Protein AF-A0A2H0YSG8-F1 (afdb_monomer)

Secondary structure (DSSP, 8-state):
--TTTSS---TT-------TTT--HHHHHHHHHHHHHHH----SHHHHHHHHHHHHHHHTT---HHHHHHHHHHHHHH-SSSTTTTTSSTTHHHHHHHHH-----

pLDDT: mean 76.78, std 18.94, range [33.5, 93.06]

Solvent-accessible surface area (backbone atoms only — not comparable to full-atom values): 6691 Å² total; per-residue (Å²): 122,71,75,78,70,79,55,85,83,64,89,89,64,82,83,85,89,75,56,77,90,80,50,58,61,66,60,54,50,48,52,49,50,54,50,50,66,72,68,55,82,66,80,37,65,56,57,48,53,45,52,50,53,50,45,53,28,59,76,66,73,50,82,55,68,66,64,50,53,52,46,49,54,47,38,64,75,65,44,90,64,55,83,69,66,77,69,63,50,84,62,57,44,52,51,46,40,66,72,61,74,51,72,91,111

InterPro domains:
  IPR019575 NADH-ubiquinone oxidoreductase 51kDa subunit, iron-sulphur binding domain [PF10589] (29-82)
  IPR019575 NADH-ubiquinone oxidoreductase 51kDa subunit, iron-sulphur binding domain [SM00928] (26-71)
  IPR037207 NADH-ubiquinone oxidoreductase 51kDa subunit, iron-sulphur binding domain superfamily [G3DSA:1.20.1440.230] (27-88)
  IPR037207 NADH-ubiquinone oxidoreductase 51kDa subunit, iron-sulphur binding domain superfamily [SSF140490] (24-87)

Organism: NCBI:txid2014245

Sequence (105 aa):
MSDELDVPVPGSGAIIVYDKKLTDPFLLLRFWVDFFMKRNCDKCVPCREGLLRIREMVDKKKFDKKTLDDLYFVLENTSFCPPLQLCLFRSLWFQTCCLCGYSLF

Nearest PDB structures (foldseek):
  8bew-assembly1_B  TM=8.275E-01  e=1.275E-02  Thermoanaerobacter kivui
  7vw6-assembly1_B  TM=8.861E-01  e=9.129E-02  Methylorubrum extorquens AM1
  8e73-assembly1_V1  TM=8.166E-01  e=3.412E-02  Vigna radiata
  8iba-assembly1_F  TM=8.197E-01  e=5.422E-02  Mus musculus

Radius of gyration: 14.34 Å; Cα contacts (8 Å, |Δi|>4): 59; chains: 1; bounding box: 40×31×33 Å

Structure (mmCIF, N/CA/C/O backbone):
data_AF-A0A2H0YSG8-F1
#
_entry.id   AF-A0A2H0YSG8-F1
#
loop_
_atom_site.group_PDB
_atom_site.id
_atom_site.type_symbol
_atom_site.label_atom_id
_atom_site.label_alt_id
_atom_site.label_comp_id
_atom_site.label_asym_id
_atom_site.label_entity_id
_atom_site.label_seq_id
_atom_site.pdbx_PDB_ins_code
_atom_site.Cartn_x
_atom_site.Cartn_y
_atom_site.Cartn_z
_atom_site.occupancy
_atom_site.B_iso_or_equiv
_atom_site.auth_seq_id
_atom_site.auth_comp_id
_atom_site.auth_asym_id
_atom_site.auth_atom_id
_atom_site.pdbx_PDB_model_num
ATOM 1 N N . MET A 1 1 ? -22.814 -3.744 -0.866 1.00 48.69 1 MET A N 1
ATOM 2 C CA . MET A 1 1 ? -21.916 -4.514 0.037 1.00 48.69 1 MET A CA 1
ATOM 3 C C . MET A 1 1 ? -22.105 -6.021 -0.133 1.00 48.69 1 MET A C 1
ATOM 5 O O . MET A 1 1 ? -21.146 -6.742 0.080 1.00 48.69 1 MET A O 1
ATOM 9 N N . SER A 1 2 ? -23.290 -6.491 -0.547 1.00 59.34 2 SER A N 1
ATOM 10 C CA . SER A 1 2 ? -23.542 -7.865 -1.021 1.00 59.34 2 SER A CA 1
ATOM 11 C C . SER A 1 2 ? -22.727 -8.239 -2.261 1.00 59.34 2 SER A C 1
ATOM 13 O O . SER A 1 2 ? -22.257 -9.363 -2.371 1.00 59.34 2 SER A O 1
ATOM 15 N N . ASP A 1 3 ? -22.514 -7.273 -3.152 1.00 74.19 3 ASP A N 1
ATOM 16 C CA . ASP A 1 3 ? -21.998 -7.534 -4.503 1.00 74.19 3 ASP A CA 1
ATOM 17 C C . ASP A 1 3 ? -20.490 -7.855 -4.525 1.00 74.19 3 ASP A C 1
ATOM 19 O O . ASP A 1 3 ? -19.984 -8.390 -5.501 1.00 74.19 3 ASP A O 1
ATOM 23 N N . GLU A 1 4 ? -19.778 -7.587 -3.424 1.00 74.88 4 GLU A N 1
ATOM 24 C CA . GLU A 1 4 ? -18.353 -7.916 -3.243 1.00 74.88 4 GLU A CA 1
ATOM 25 C C . GLU A 1 4 ? -18.128 -9.357 -2.747 1.00 74.88 4 GLU A C 1
ATOM 27 O O . GLU A 1 4 ? -16.999 -9.841 -2.758 1.00 74.88 4 GLU A O 1
ATOM 32 N N . LEU A 1 5 ? -19.175 -10.028 -2.247 1.00 80.12 5 LEU A N 1
ATOM 33 C CA . LEU A 1 5 ? -19.084 -11.382 -1.681 1.00 80.12 5 LEU A CA 1
ATOM 34 C C . LEU A 1 5 ? -19.440 -12.471 -2.696 1.00 80.12 5 LEU A C 1
ATOM 36 O O . LEU A 1 5 ? -19.002 -13.607 -2.537 1.00 80.12 5 LEU A O 1
ATOM 40 N N . ASP A 1 6 ? -20.211 -12.127 -3.728 1.00 84.69 6 ASP A N 1
ATOM 41 C CA . ASP A 1 6 ? -20.663 -13.049 -4.776 1.00 84.69 6 ASP A CA 1
ATOM 42 C C . ASP A 1 6 ? -19.778 -12.950 -6.029 1.00 84.69 6 ASP A C 1
ATOM 44 O O . ASP A 1 6 ? -20.240 -12.816 -7.162 1.00 84.69 6 ASP A O 1
ATOM 48 N N . VAL A 1 7 ? -18.460 -12.951 -5.809 1.00 83.81 7 VAL A N 1
ATOM 49 C CA . VAL A 1 7 ? -17.445 -12.930 -6.868 1.00 83.81 7 VAL A CA 1
ATOM 50 C C . VAL A 1 7 ? -16.548 -14.164 -6.761 1.00 83.81 7 VAL A C 1
ATOM 52 O O . VAL A 1 7 ? -16.200 -14.583 -5.652 1.00 83.81 7 VAL A O 1
ATOM 55 N N . PRO A 1 8 ? -16.141 -14.772 -7.891 1.00 84.88 8 PRO A N 1
ATOM 56 C CA . PRO A 1 8 ? -15.228 -15.906 -7.865 1.00 84.88 8 PRO A CA 1
ATOM 57 C C . PRO A 1 8 ? -13.886 -15.479 -7.269 1.00 84.88 8 PRO A C 1
ATOM 59 O O . PRO A 1 8 ? -13.343 -14.438 -7.634 1.00 84.88 8 PRO A O 1
ATOM 62 N N . VAL A 1 9 ? -13.347 -16.300 -6.367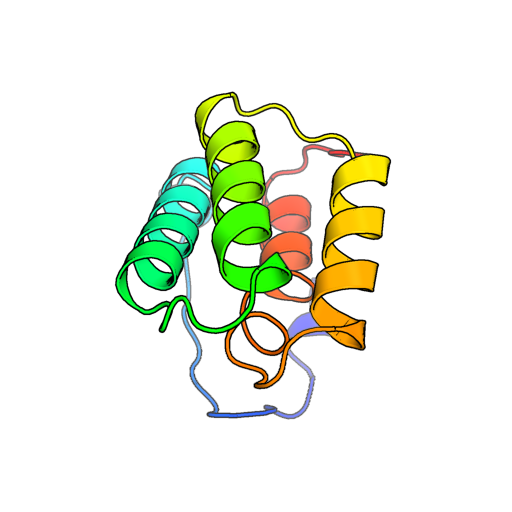 1.00 83.56 9 VAL A N 1
ATOM 63 C CA . VAL A 1 9 ? -12.122 -15.998 -5.616 1.00 83.56 9 VAL A CA 1
ATOM 64 C C . VAL A 1 9 ? -10.911 -15.910 -6.563 1.00 83.56 9 VAL A C 1
ATOM 66 O O . VAL A 1 9 ? -10.525 -16.932 -7.137 1.00 83.56 9 VAL A O 1
ATOM 69 N N . PRO A 1 10 ? -10.273 -14.731 -6.725 1.00 78.19 10 PRO A N 1
ATOM 70 C CA . PRO A 1 10 ? -9.091 -14.578 -7.565 1.00 78.19 10 PRO A CA 1
ATOM 71 C C . PRO A 1 10 ? -7.787 -14.732 -6.756 1.00 78.19 10 PRO A C 1
ATOM 73 O O . PRO A 1 10 ? -7.760 -14.620 -5.529 1.00 78.19 10 PRO A O 1
ATOM 76 N N . GLY A 1 11 ? -6.662 -14.932 -7.447 1.00 77.06 11 GLY A N 1
ATOM 77 C CA . GLY A 1 11 ? -5.333 -14.918 -6.826 1.00 77.06 11 GLY A CA 1
ATOM 78 C C . GLY A 1 11 ? -5.076 -16.100 -5.882 1.00 77.06 11 GLY A C 1
ATOM 79 O O . GLY A 1 11 ? -5.310 -17.248 -6.242 1.00 77.06 11 GLY A O 1
ATOM 80 N N . SER A 1 12 ? -4.538 -15.831 -4.688 1.00 84.00 12 SER A N 1
ATOM 81 C CA . SER A 1 12 ? -4.134 -16.866 -3.718 1.00 84.00 12 SER A CA 1
ATOM 82 C C . SER A 1 12 ? -5.284 -17.463 -2.901 1.00 84.00 12 SER A C 1
ATOM 84 O O . SER A 1 12 ? -5.059 -18.397 -2.136 1.00 84.00 12 SER A O 1
ATOM 86 N N . GLY A 1 13 ? -6.491 -16.903 -2.999 1.00 84.69 13 GLY A N 1
ATOM 87 C CA . GLY A 1 13 ? -7.631 -17.305 -2.174 1.00 84.69 13 GLY A CA 1
ATOM 88 C C . GLY A 1 13 ? -7.499 -17.003 -0.680 1.00 84.69 13 GLY A C 1
ATOM 89 O O . GLY A 1 13 ? -8.241 -17.561 0.125 1.00 84.69 13 GLY A O 1
ATOM 90 N N . ALA A 1 14 ? -6.576 -16.118 -0.290 1.00 83.88 14 ALA A N 1
ATOM 91 C CA . ALA A 1 14 ? -6.470 -15.651 1.087 1.00 83.88 14 ALA A CA 1
ATOM 92 C C . ALA A 1 14 ? -7.613 -14.676 1.419 1.00 83.88 14 ALA A C 1
ATOM 94 O O . ALA A 1 14 ? -7.726 -13.615 0.807 1.00 83.88 14 ALA A O 1
ATOM 95 N N . ILE A 1 15 ? -8.426 -15.021 2.419 1.00 85.94 15 ILE A N 1
ATOM 96 C CA . ILE A 1 15 ? -9.521 -14.183 2.920 1.00 85.94 15 ILE A CA 1
ATOM 97 C C . ILE A 1 15 ? -9.161 -13.725 4.330 1.00 85.94 15 ILE A C 1
ATOM 99 O O . ILE A 1 15 ? -9.002 -14.545 5.234 1.00 85.94 15 ILE A O 1
ATOM 103 N N . ILE A 1 16 ? -9.028 -12.412 4.519 1.00 85.19 16 ILE A N 1
ATOM 104 C CA . ILE A 1 16 ? -8.733 -11.809 5.820 1.00 85.19 16 ILE A CA 1
ATOM 105 C C . ILE A 1 16 ? -9.931 -10.957 6.228 1.00 85.19 16 ILE A C 1
ATOM 107 O O . ILE A 1 16 ? -10.280 -9.997 5.543 1.00 85.19 16 ILE A O 1
ATOM 111 N N . VAL A 1 17 ? -10.570 -11.324 7.339 1.00 88.31 17 VAL A N 1
ATOM 112 C CA . VAL A 1 17 ? -11.761 -10.641 7.853 1.00 88.31 17 VAL A CA 1
ATOM 113 C C . VAL A 1 17 ? -11.360 -9.731 9.009 1.00 88.31 17 VAL A C 1
ATOM 115 O O . VAL A 1 17 ? -10.754 -10.183 9.978 1.00 88.31 17 VAL A O 1
ATOM 118 N N . TYR A 1 18 ? -11.724 -8.452 8.910 1.00 87.50 18 TYR A N 1
ATOM 119 C CA . TYR A 1 18 ? -11.504 -7.448 9.949 1.00 87.50 18 TYR A CA 1
ATOM 120 C C . TYR A 1 18 ? -12.839 -6.994 10.539 1.00 87.50 18 TYR A C 1
ATOM 122 O O . TYR A 1 18 ? -13.789 -6.718 9.805 1.00 87.50 18 TYR A O 1
ATOM 130 N N . ASP A 1 19 ? -12.906 -6.865 11.864 1.00 91.44 19 ASP A N 1
ATOM 131 C CA . ASP A 1 19 ? -14.055 -6.243 12.521 1.00 91.44 19 ASP A CA 1
ATOM 132 C C . ASP A 1 19 ? -13.963 -4.720 12.361 1.00 91.44 19 ASP A C 1
ATOM 134 O O . ASP A 1 19 ? -13.039 -4.086 12.878 1.00 91.44 19 ASP A O 1
ATOM 138 N N . LYS A 1 20 ? -14.944 -4.128 11.671 1.00 86.19 20 LYS A N 1
ATOM 139 C CA . LYS A 1 20 ? -15.036 -2.682 11.422 1.00 86.19 20 LYS A CA 1
ATOM 140 C C . LYS A 1 20 ? -15.096 -1.841 12.706 1.00 86.19 20 LYS A C 1
ATOM 142 O O . LYS A 1 20 ? -14.694 -0.684 12.675 1.00 86.19 20 LYS A O 1
ATOM 147 N N . LYS A 1 21 ? -15.611 -2.377 13.817 1.00 88.38 21 LYS A N 1
ATOM 148 C CA . LYS A 1 21 ? -15.702 -1.652 15.098 1.00 88.38 21 LYS A CA 1
ATOM 149 C C . LYS A 1 21 ? -14.394 -1.683 15.883 1.00 88.38 21 LYS A C 1
ATOM 151 O O . LYS A 1 21 ? -14.139 -0.761 16.650 1.00 88.38 21 LYS A O 1
ATOM 156 N N . LEU A 1 22 ? -13.597 -2.737 15.714 1.00 91.00 22 LEU A N 1
ATOM 157 C CA . LEU A 1 22 ? -12.364 -2.952 16.479 1.00 91.00 22 LEU A CA 1
ATOM 158 C C . LEU A 1 22 ? -11.097 -2.574 15.701 1.00 91.00 22 LEU A C 1
ATOM 160 O O . LEU A 1 22 ? -10.060 -2.325 16.310 1.00 91.00 22 LEU A O 1
ATOM 164 N N . THR A 1 23 ? -11.164 -2.529 14.369 1.00 88.00 23 THR A N 1
ATOM 165 C CA . THR A 1 23 ? -9.997 -2.321 13.503 1.00 88.00 23 THR A CA 1
ATOM 166 C C . THR A 1 23 ? -9.952 -0.888 12.986 1.00 88.00 23 THR A C 1
ATOM 168 O O . THR A 1 23 ? -10.848 -0.467 12.259 1.00 88.00 23 THR A O 1
ATOM 171 N N . ASP A 1 24 ? -8.878 -0.156 13.299 1.00 89.12 24 ASP A N 1
ATOM 172 C CA . ASP A 1 24 ? -8.596 1.150 12.689 1.00 89.12 24 ASP A CA 1
ATOM 173 C C . ASP A 1 24 ? -8.012 0.965 11.270 1.00 89.12 24 ASP A C 1
ATOM 175 O O . ASP A 1 24 ? -6.923 0.389 11.131 1.00 89.12 24 ASP A O 1
ATOM 179 N N . PRO A 1 25 ? -8.675 1.476 10.212 1.00 85.88 25 PRO A N 1
ATOM 180 C CA . PRO A 1 25 ? -8.171 1.402 8.842 1.00 85.88 25 PRO A CA 1
ATOM 181 C C . PRO A 1 25 ? -6.792 2.044 8.659 1.00 85.88 25 PRO A C 1
ATOM 183 O O . PRO A 1 25 ? -5.991 1.544 7.871 1.00 85.88 25 PRO A O 1
ATOM 186 N N . PHE A 1 26 ? -6.475 3.118 9.393 1.00 87.38 26 PHE A N 1
ATOM 187 C CA . PHE A 1 26 ? -5.172 3.781 9.275 1.00 87.38 26 PHE A CA 1
ATOM 188 C C . PHE A 1 26 ? -4.046 2.938 9.869 1.00 87.38 26 PHE A C 1
ATOM 190 O O . PHE A 1 26 ? -2.955 2.876 9.299 1.00 87.38 26 PHE A O 1
ATOM 197 N N . LEU A 1 27 ? -4.304 2.266 10.994 1.00 89.56 27 LEU A N 1
ATOM 198 C CA . LEU A 1 27 ? -3.348 1.341 11.595 1.00 89.56 27 LEU A CA 1
ATOM 199 C C . LEU A 1 27 ? -3.100 0.138 10.679 1.00 89.56 27 LEU A C 1
ATOM 201 O O . LEU A 1 27 ? -1.950 -0.249 10.468 1.00 89.56 27 LEU A O 1
ATOM 205 N N . LEU A 1 28 ? -4.169 -0.408 10.092 1.00 88.56 28 LEU A N 1
ATOM 206 C CA . LEU A 1 28 ? -4.079 -1.500 9.126 1.00 88.56 28 LEU A CA 1
ATOM 207 C C . LEU A 1 28 ? -3.260 -1.092 7.896 1.00 88.56 28 LEU A C 1
ATOM 209 O O . LEU A 1 28 ? -2.373 -1.819 7.453 1.00 88.56 28 LEU A O 1
ATOM 213 N N . LEU A 1 29 ? -3.523 0.099 7.368 1.00 87.94 29 LEU A N 1
ATOM 214 C CA . LEU A 1 29 ? -2.798 0.642 6.233 1.00 87.94 29 LEU A CA 1
ATOM 215 C C . LEU A 1 29 ? -1.307 0.850 6.543 1.00 87.94 29 LEU A C 1
ATOM 217 O O . LEU A 1 29 ? -0.449 0.473 5.744 1.00 87.94 29 LEU A O 1
ATOM 221 N N . ARG A 1 30 ? -0.986 1.392 7.722 1.00 90.25 30 ARG A N 1
ATOM 222 C CA . ARG A 1 30 ? 0.399 1.560 8.180 1.00 90.25 30 ARG A CA 1
ATOM 223 C C . ARG A 1 30 ? 1.129 0.223 8.282 1.00 90.25 30 ARG A C 1
ATOM 225 O O . ARG A 1 30 ? 2.258 0.119 7.810 1.00 90.25 30 ARG A O 1
ATOM 232 N N . PHE A 1 31 ? 0.472 -0.801 8.831 1.00 90.12 31 PHE A N 1
ATOM 233 C CA . PHE A 1 31 ? 1.017 -2.158 8.900 1.00 90.12 31 PHE A CA 1
ATOM 234 C C . PHE A 1 31 ? 1.403 -2.686 7.514 1.00 90.12 31 PHE A C 1
ATOM 236 O O . PHE A 1 31 ? 2.520 -3.176 7.332 1.00 90.12 31 PHE A O 1
ATOM 243 N N . TRP A 1 32 ? 0.512 -2.550 6.529 1.00 88.00 32 TRP A N 1
ATOM 244 C CA . TRP A 1 32 ? 0.791 -3.005 5.170 1.00 88.00 32 TRP A CA 1
ATOM 245 C C . TRP A 1 32 ? 1.937 -2.228 4.537 1.00 88.00 32 TRP A C 1
ATOM 247 O O . TRP A 1 32 ? 2.882 -2.842 4.049 1.00 88.00 32 TRP A O 1
ATOM 257 N N . VAL A 1 33 ? 1.921 -0.896 4.595 1.00 89.06 33 VAL A N 1
ATOM 258 C CA . VAL A 1 33 ? 3.010 -0.087 4.028 1.00 89.06 33 VAL A CA 1
ATOM 259 C C . VAL A 1 33 ? 4.361 -0.454 4.648 1.00 89.06 33 VAL A C 1
ATOM 261 O O . VAL A 1 33 ? 5.330 -0.652 3.918 1.00 89.06 33 VAL A O 1
ATOM 264 N N . ASP A 1 34 ? 4.427 -0.635 5.969 1.00 90.62 34 ASP A N 1
ATOM 265 C CA . ASP A 1 34 ? 5.652 -1.066 6.649 1.00 90.62 34 ASP A CA 1
ATOM 266 C C . ASP A 1 34 ? 6.086 -2.487 6.238 1.00 90.62 34 ASP A C 1
ATOM 268 O O . ASP A 1 34 ? 7.285 -2.755 6.110 1.00 90.62 34 ASP A O 1
ATOM 272 N N . PHE A 1 35 ? 5.138 -3.399 5.998 1.00 89.25 35 PHE A N 1
ATOM 273 C CA . PHE A 1 35 ? 5.428 -4.729 5.459 1.00 89.25 35 PHE A CA 1
ATOM 274 C C . PHE A 1 35 ? 6.077 -4.637 4.073 1.00 89.25 35 PHE A C 1
ATOM 276 O O . PHE A 1 35 ? 7.138 -5.228 3.856 1.00 89.25 35 PHE A O 1
ATOM 283 N N . PHE A 1 36 ? 5.499 -3.865 3.151 1.00 86.56 36 PHE A N 1
ATOM 284 C CA . PHE A 1 36 ? 6.059 -3.716 1.808 1.00 86.56 36 PHE A CA 1
ATOM 285 C C . PHE A 1 36 ? 7.400 -2.983 1.825 1.00 86.56 36 PHE A C 1
ATOM 287 O O . PHE A 1 36 ? 8.293 -3.374 1.079 1.00 86.56 36 PHE A O 1
ATOM 294 N N . MET A 1 37 ? 7.593 -2.002 2.716 1.00 88.94 37 MET A 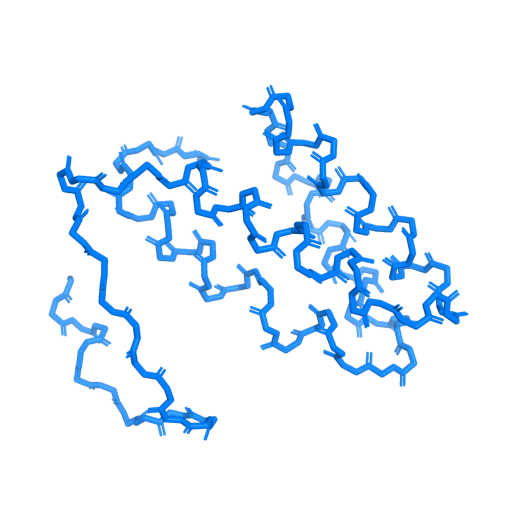N 1
ATOM 295 C CA . MET A 1 37 ? 8.879 -1.306 2.867 1.00 88.94 37 MET A CA 1
ATOM 296 C C . MET A 1 37 ? 9.990 -2.283 3.247 1.00 88.94 37 MET A C 1
ATOM 298 O O . MET A 1 37 ? 11.084 -2.215 2.704 1.00 88.94 37 MET A O 1
ATOM 302 N N . LYS A 1 38 ? 9.699 -3.238 4.138 1.00 90.00 38 LYS A N 1
ATOM 303 C CA . LYS A 1 38 ? 10.659 -4.271 4.560 1.00 90.00 38 LYS A CA 1
ATOM 304 C C . LYS A 1 38 ? 10.881 -5.364 3.516 1.00 90.00 38 LYS A C 1
ATOM 306 O O . LYS A 1 38 ? 11.912 -6.029 3.547 1.00 90.00 38 LYS A O 1
ATOM 311 N N . ARG A 1 39 ? 9.898 -5.618 2.649 1.00 87.31 39 ARG A N 1
ATOM 312 C CA . ARG A 1 39 ? 9.949 -6.681 1.631 1.00 87.31 39 ARG A CA 1
ATOM 313 C C . ARG A 1 39 ? 10.393 -6.191 0.258 1.00 87.31 39 ARG A C 1
ATOM 315 O O . ARG A 1 39 ? 10.594 -7.025 -0.626 1.00 87.31 39 ARG A O 1
ATOM 322 N N . ASN A 1 40 ? 10.542 -4.883 0.073 1.00 85.62 40 ASN A N 1
ATOM 323 C CA . ASN A 1 40 ? 11.029 -4.324 -1.174 1.00 85.62 40 ASN A CA 1
ATOM 324 C C . ASN A 1 40 ? 12.473 -4.777 -1.439 1.00 85.62 40 ASN A C 1
ATOM 326 O O . ASN A 1 40 ? 13.287 -4.881 -0.529 1.00 85.62 40 ASN A O 1
ATOM 330 N N . CYS A 1 41 ? 12.788 -5.059 -2.703 1.00 89.81 41 CYS A N 1
ATOM 331 C CA . CYS A 1 41 ? 14.144 -5.428 -3.120 1.00 89.81 41 CYS A CA 1
ATOM 332 C C . CYS A 1 41 ? 15.006 -4.212 -3.503 1.00 89.81 41 CYS A C 1
ATOM 334 O O . CYS A 1 41 ? 16.171 -4.383 -3.853 1.00 89.81 41 CYS A O 1
ATOM 336 N N . ASP A 1 42 ? 14.404 -3.016 -3.520 1.00 88.06 42 ASP A N 1
ATOM 337 C CA . ASP A 1 42 ? 15.012 -1.703 -3.790 1.00 88.06 42 ASP A CA 1
ATOM 338 C C . ASP A 1 42 ? 15.723 -1.527 -5.144 1.00 88.06 42 ASP A C 1
ATOM 340 O O . ASP A 1 42 ? 16.383 -0.510 -5.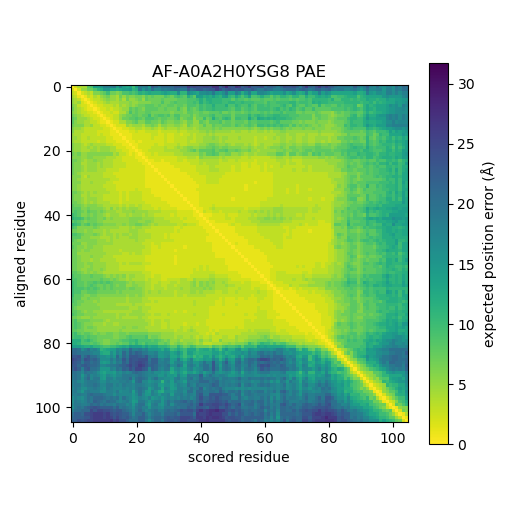379 1.00 88.06 42 ASP A O 1
ATOM 344 N N . LYS A 1 43 ? 15.531 -2.468 -6.080 1.00 88.62 43 LYS A N 1
ATOM 345 C CA . LYS A 1 43 ? 16.122 -2.424 -7.430 1.00 88.62 43 LYS A CA 1
ATOM 346 C C . LYS A 1 43 ? 15.518 -1.334 -8.320 1.00 88.62 43 LYS A C 1
ATOM 348 O O . LYS A 1 43 ? 16.243 -0.684 -9.067 1.00 88.62 43 LYS A O 1
ATOM 353 N N . CYS A 1 44 ? 14.200 -1.135 -8.257 1.00 89.88 44 CYS A N 1
ATOM 354 C CA . CYS A 1 44 ? 13.489 -0.118 -9.034 1.00 89.88 44 CYS A CA 1
ATOM 355 C C . CYS A 1 44 ? 13.349 1.185 -8.237 1.00 89.88 44 CYS A C 1
ATOM 357 O O . CYS A 1 44 ? 12.730 1.202 -7.174 1.00 89.88 44 CYS A O 1
ATOM 359 N N . VAL A 1 45 ? 13.860 2.290 -8.795 1.00 91.12 45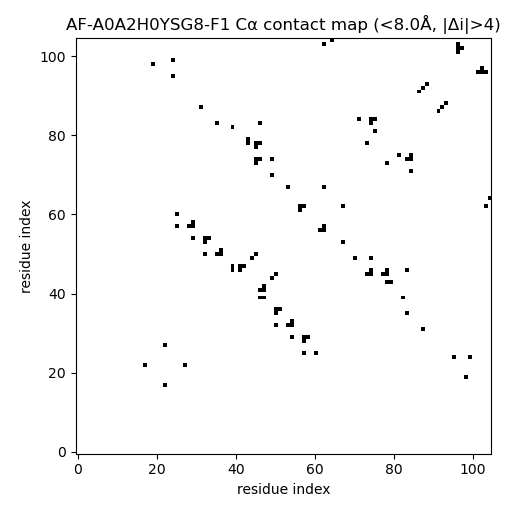 VAL A N 1
ATOM 360 C CA . VAL A 1 45 ? 13.644 3.661 -8.290 1.00 91.12 45 VAL A CA 1
ATOM 361 C C . VAL A 1 45 ? 12.164 3.966 -8.015 1.00 91.12 45 VAL A C 1
ATOM 363 O O . VAL A 1 45 ? 11.877 4.399 -6.900 1.00 91.12 45 VAL A O 1
ATOM 366 N N . PRO A 1 46 ? 11.208 3.705 -8.935 1.00 89.31 46 PRO A N 1
ATOM 367 C CA . PRO A 1 46 ? 9.796 3.992 -8.672 1.00 89.31 46 PRO A CA 1
ATOM 368 C C . PRO A 1 46 ? 9.258 3.207 -7.470 1.00 89.31 46 PRO A C 1
ATOM 370 O O . PRO A 1 46 ? 8.471 3.743 -6.701 1.00 89.31 46 PRO A O 1
ATOM 373 N N . CYS A 1 47 ? 9.723 1.976 -7.245 1.00 87.81 47 CYS A N 1
ATOM 374 C CA . CYS A 1 47 ? 9.291 1.159 -6.114 1.00 87.81 47 CYS A CA 1
ATOM 375 C C . CYS A 1 47 ? 9.864 1.664 -4.785 1.00 87.81 47 CYS A C 1
ATOM 377 O O . CYS A 1 47 ? 9.140 1.776 -3.802 1.00 87.81 47 CYS A O 1
ATOM 379 N N . ARG A 1 48 ? 11.167 1.976 -4.765 1.00 90.06 48 ARG A N 1
ATOM 380 C CA . ARG A 1 48 ? 11.878 2.456 -3.573 1.00 90.06 48 ARG A CA 1
ATOM 381 C C . ARG A 1 48 ? 11.373 3.828 -3.128 1.00 90.06 48 ARG A C 1
ATOM 383 O O . ARG A 1 48 ? 11.022 4.011 -1.968 1.00 90.06 48 ARG A O 1
ATOM 390 N N . GLU A 1 49 ? 11.292 4.774 -4.059 1.00 92.00 49 GLU A N 1
ATOM 391 C CA . GLU A 1 49 ? 10.859 6.141 -3.755 1.00 92.00 49 GLU A CA 1
ATOM 392 C C . GLU A 1 49 ? 9.335 6.244 -3.646 1.00 92.00 49 GLU A C 1
ATOM 394 O O . GLU A 1 49 ? 8.821 6.946 -2.778 1.00 92.00 49 GLU A O 1
ATOM 399 N N . GLY A 1 50 ? 8.588 5.524 -4.488 1.00 89.75 50 GLY A N 1
ATOM 400 C CA . GLY A 1 50 ? 7.127 5.553 -4.471 1.00 89.75 50 GLY A CA 1
ATOM 401 C C . GLY A 1 50 ? 6.556 5.035 -3.156 1.00 89.75 50 GLY A C 1
ATOM 402 O O . GLY A 1 50 ? 5.662 5.658 -2.584 1.00 89.75 50 GLY A O 1
ATOM 403 N N . LEU A 1 51 ? 7.119 3.950 -2.615 1.00 88.50 51 LEU A N 1
ATOM 404 C CA . LEU A 1 51 ? 6.663 3.402 -1.342 1.00 88.50 51 LEU A CA 1
ATOM 405 C C . LEU A 1 51 ? 6.985 4.316 -0.155 1.00 88.50 51 LEU A C 1
ATOM 407 O O . LEU A 1 51 ? 6.170 4.443 0.759 1.00 88.50 51 LEU A O 1
ATOM 411 N N . LEU A 1 52 ? 8.124 5.014 -0.204 1.00 91.56 52 LEU A N 1
ATOM 412 C CA . LEU A 1 52 ? 8.462 6.044 0.775 1.00 91.56 52 LEU A CA 1
ATOM 413 C C . LEU A 1 52 ? 7.424 7.176 0.767 1.00 91.56 52 LEU A C 1
ATOM 415 O O . LEU A 1 52 ? 6.935 7.561 1.827 1.00 91.56 52 LEU A O 1
ATOM 419 N N . ARG A 1 53 ? 7.024 7.666 -0.414 1.00 92.00 53 ARG A N 1
ATOM 420 C CA . ARG A 1 53 ? 6.001 8.723 -0.526 1.00 92.00 53 ARG A CA 1
ATOM 421 C C . ARG A 1 53 ? 4.639 8.267 -0.026 1.00 92.00 53 ARG A C 1
ATOM 423 O O . ARG A 1 53 ? 3.967 9.023 0.670 1.00 92.00 53 ARG A O 1
ATOM 430 N N . ILE A 1 54 ? 4.253 7.028 -0.317 1.00 90.00 54 ILE A N 1
ATOM 431 C CA . ILE A 1 54 ? 3.023 6.442 0.224 1.00 90.00 54 ILE A CA 1
ATOM 432 C C . ILE A 1 54 ? 3.085 6.403 1.756 1.00 90.00 54 ILE A C 1
ATOM 434 O O . ILE A 1 54 ? 2.145 6.841 2.417 1.00 90.00 54 ILE A O 1
ATOM 438 N N . ARG A 1 55 ? 4.208 5.965 2.336 1.00 91.31 55 ARG A N 1
ATOM 439 C CA . ARG A 1 55 ? 4.407 5.943 3.792 1.00 91.31 55 ARG A CA 1
ATOM 440 C C . ARG A 1 55 ? 4.260 7.321 4.424 1.00 91.31 55 ARG A C 1
ATOM 442 O O . ARG A 1 55 ? 3.548 7.458 5.413 1.00 91.31 55 ARG A O 1
ATOM 449 N N . GLU A 1 56 ? 4.860 8.344 3.824 1.00 93.06 56 GLU A N 1
ATOM 450 C CA . GLU A 1 56 ? 4.735 9.723 4.300 1.00 93.06 56 GLU A CA 1
ATOM 451 C C . GLU A 1 56 ? 3.281 10.217 4.297 1.00 93.06 56 GLU A C 1
ATOM 453 O O . GLU A 1 56 ? 2.872 10.915 5.227 1.00 93.06 56 GLU A O 1
ATOM 458 N N . MET A 1 57 ? 2.489 9.861 3.280 1.00 90.56 57 MET A N 1
ATOM 459 C CA . MET A 1 57 ? 1.065 10.215 3.224 1.00 90.56 57 MET A CA 1
ATOM 460 C C . MET A 1 57 ? 0.257 9.506 4.315 1.00 90.56 57 MET A C 1
ATOM 462 O O . MET A 1 57 ? -0.593 10.134 4.949 1.00 90.56 57 MET A O 1
ATOM 466 N N . VAL A 1 58 ? 0.549 8.225 4.568 1.00 90.31 58 VAL A N 1
ATOM 467 C CA . VAL A 1 58 ? -0.091 7.437 5.634 1.00 90.31 58 VAL A CA 1
ATOM 468 C C . VAL A 1 58 ? 0.246 7.994 7.012 1.00 90.31 58 VAL A C 1
ATOM 470 O O . VAL A 1 58 ? -0.659 8.207 7.818 1.00 90.31 58 VAL A O 1
ATOM 473 N N . ASP A 1 59 ? 1.518 8.299 7.269 1.00 90.81 59 ASP A N 1
ATOM 474 C CA . ASP A 1 59 ? 1.973 8.867 8.541 1.00 90.81 59 ASP A CA 1
ATOM 475 C C . ASP A 1 59 ? 1.357 10.245 8.808 1.00 90.81 59 ASP A C 1
ATOM 477 O O . ASP A 1 59 ? 0.978 10.552 9.939 1.00 90.81 59 ASP A O 1
ATOM 481 N N . LYS A 1 60 ? 1.201 11.063 7.760 1.00 91.25 60 LYS A N 1
ATOM 482 C CA . LYS A 1 60 ? 0.546 12.378 7.838 1.00 91.25 60 LYS A CA 1
ATOM 483 C C . LYS A 1 60 ? -0.982 12.298 7.807 1.00 91.25 60 LYS A C 1
ATOM 48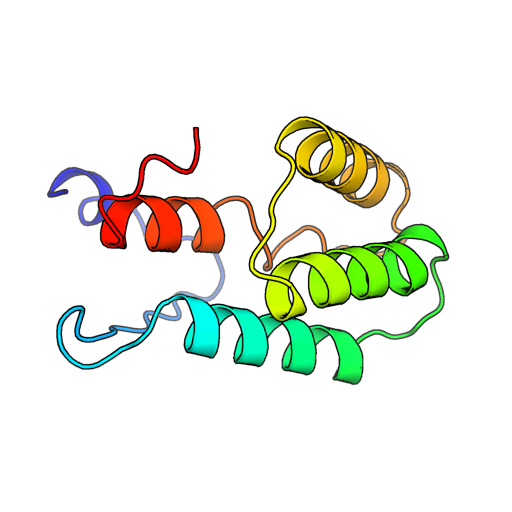5 O O . LYS A 1 60 ? -1.627 13.332 7.966 1.00 91.25 60 LYS A O 1
ATOM 490 N N . LYS A 1 61 ? -1.561 11.113 7.560 1.00 88.56 61 LYS A N 1
ATOM 491 C CA . LYS A 1 61 ? -2.993 10.901 7.275 1.00 88.56 61 LYS A CA 1
ATOM 492 C C . LYS A 1 61 ? -3.545 11.889 6.236 1.00 88.56 61 LYS A C 1
ATOM 494 O O . LYS A 1 61 ? -4.690 12.327 6.330 1.00 88.56 61 LYS A O 1
ATOM 499 N N . LYS A 1 62 ? -2.716 12.272 5.261 1.00 88.44 62 LYS A N 1
ATOM 500 C CA . LYS A 1 62 ? -3.051 13.259 4.231 1.00 88.44 62 LYS A CA 1
ATOM 501 C C . LYS A 1 62 ? -2.814 12.638 2.867 1.00 88.44 62 LYS A C 1
ATOM 503 O O . LYS A 1 62 ? -1.669 12.465 2.455 1.00 88.44 62 LYS A O 1
ATOM 508 N N . PHE A 1 63 ? -3.908 12.339 2.180 1.00 84.12 63 PHE A N 1
ATOM 509 C CA . PHE A 1 63 ? -3.887 11.739 0.855 1.00 84.12 63 PHE A CA 1
ATOM 510 C C . PHE A 1 63 ? -4.246 12.781 -0.189 1.00 84.12 63 PHE A C 1
ATOM 512 O O . PHE A 1 63 ? -5.254 13.472 -0.062 1.00 84.12 63 PHE A O 1
ATOM 519 N N . ASP A 1 64 ? -3.404 12.892 -1.208 1.00 86.50 64 ASP A N 1
ATOM 520 C CA . ASP A 1 64 ? -3.742 13.609 -2.426 1.00 86.50 64 ASP A CA 1
ATOM 521 C C . ASP A 1 64 ? -4.045 12.585 -3.515 1.00 86.50 64 ASP A C 1
ATOM 523 O O . ASP A 1 64 ? -3.171 11.805 -3.897 1.00 86.50 64 ASP A O 1
ATOM 527 N N . LYS A 1 65 ? -5.290 12.596 -4.000 1.00 83.69 65 LYS A N 1
ATOM 528 C CA . LYS A 1 65 ? -5.762 11.675 -5.036 1.00 83.69 65 LYS A CA 1
ATOM 529 C C . LYS A 1 65 ? -4.858 11.710 -6.254 1.00 83.69 65 LYS A C 1
ATOM 531 O O . LYS A 1 65 ? -4.445 10.669 -6.742 1.00 83.69 65 LYS A O 1
ATOM 536 N N . LYS A 1 66 ? -4.551 12.920 -6.722 1.00 89.12 66 L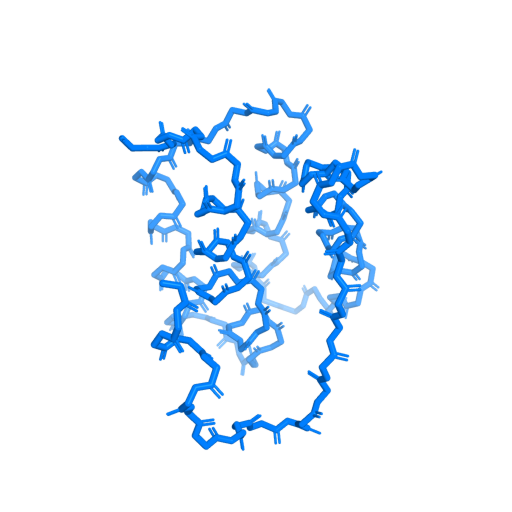YS A N 1
ATOM 537 C CA . LYS A 1 66 ? -3.820 13.114 -7.967 1.00 89.12 66 LYS A CA 1
ATOM 538 C C . LYS A 1 66 ? -2.410 12.544 -7.855 1.00 89.12 66 LYS A C 1
ATOM 540 O O . LYS A 1 66 ? -2.003 11.758 -8.697 1.00 89.12 66 LYS A O 1
ATOM 545 N N . THR A 1 67 ? -1.711 12.868 -6.768 1.00 87.81 67 THR A N 1
ATOM 546 C CA . THR A 1 67 ? -0.386 12.301 -6.491 1.00 87.81 67 THR A CA 1
ATOM 547 C C . THR A 1 67 ? -0.428 10.775 -6.348 1.00 87.81 67 THR A C 1
ATOM 549 O O . THR A 1 67 ? 0.489 10.105 -6.814 1.00 87.81 67 THR A O 1
ATOM 552 N N . LEU A 1 68 ? -1.464 10.204 -5.720 1.00 87.25 68 LEU A N 1
ATOM 553 C CA . LEU A 1 68 ? -1.618 8.746 -5.629 1.00 87.25 68 LEU A CA 1
ATOM 554 C C . LEU A 1 68 ? -1.841 8.104 -7.003 1.00 87.25 68 LEU A C 1
ATOM 556 O O . LEU A 1 68 ? -1.168 7.127 -7.316 1.00 87.25 68 LEU A O 1
ATOM 560 N N . ASP A 1 69 ? -2.720 8.669 -7.828 1.00 86.56 69 ASP A N 1
ATOM 561 C CA . ASP A 1 69 ? -2.991 8.182 -9.184 1.00 86.56 69 ASP A CA 1
ATOM 562 C C . ASP A 1 69 ? -1.731 8.258 -10.066 1.00 86.56 69 ASP A C 1
ATOM 564 O O . ASP A 1 69 ? -1.393 7.287 -10.746 1.00 86.56 69 ASP A O 1
ATOM 568 N N . ASP A 1 70 ? -0.977 9.359 -9.983 1.00 89.69 70 ASP A N 1
ATOM 569 C CA . ASP A 1 70 ? 0.302 9.526 -10.683 1.00 89.69 70 ASP A CA 1
ATOM 570 C C . ASP A 1 70 ? 1.345 8.499 -10.201 1.00 89.69 70 ASP A C 1
ATOM 572 O O . ASP A 1 70 ? 2.056 7.890 -11.007 1.00 89.69 70 ASP A O 1
ATOM 576 N N . LEU A 1 71 ? 1.427 8.253 -8.887 1.00 88.19 71 LEU A N 1
ATOM 577 C CA . LEU A 1 71 ? 2.305 7.226 -8.318 1.00 88.19 71 LEU A CA 1
ATOM 578 C C . LEU A 1 71 ? 1.924 5.827 -8.800 1.00 88.19 71 LEU A C 1
ATOM 580 O O . LEU A 1 71 ? 2.815 5.050 -9.146 1.00 88.19 71 LEU A O 1
ATOM 584 N N . TYR A 1 72 ? 0.630 5.501 -8.844 1.00 85.31 72 TYR A N 1
ATOM 585 C CA . TYR A 1 72 ? 0.162 4.214 -9.351 1.00 85.31 72 TYR A CA 1
ATOM 586 C C . TYR A 1 72 ? 0.498 4.043 -10.822 1.00 85.31 72 TYR A C 1
ATOM 588 O O . TYR A 1 72 ? 1.061 3.012 -11.183 1.00 85.31 72 TYR A O 1
ATOM 596 N N . PHE A 1 73 ? 0.258 5.064 -11.643 1.00 87.88 73 PHE A N 1
ATOM 597 C CA . PHE A 1 73 ? 0.616 5.035 -13.055 1.00 87.88 73 PHE A CA 1
ATOM 598 C C . PHE A 1 73 ? 2.114 4.767 -13.252 1.00 87.88 73 PHE A C 1
ATOM 600 O O . PHE A 1 73 ? 2.498 3.889 -14.026 1.00 87.88 73 PHE A O 1
ATOM 607 N N . VAL A 1 74 ? 2.982 5.473 -12.523 1.00 88.56 74 VAL A N 1
ATOM 608 C CA . VAL A 1 74 ? 4.433 5.274 -12.634 1.00 88.56 74 VAL A CA 1
ATOM 609 C C . VAL A 1 74 ? 4.834 3.881 -12.148 1.00 88.56 74 VAL A C 1
ATOM 611 O O . VAL A 1 74 ? 5.581 3.190 -12.840 1.00 88.56 74 VAL A O 1
ATOM 614 N N . LEU A 1 75 ? 4.338 3.435 -10.993 1.00 85.50 75 LEU A N 1
ATOM 615 C CA . LEU A 1 75 ? 4.634 2.106 -10.451 1.00 85.50 75 LEU A CA 1
ATOM 616 C C . LEU A 1 75 ? 4.211 0.990 -11.410 1.00 85.50 75 LEU A C 1
ATOM 618 O O . LEU A 1 75 ? 4.972 0.045 -11.613 1.00 85.50 75 LEU A O 1
ATOM 622 N N . GLU A 1 76 ? 3.036 1.117 -12.021 1.00 84.62 76 GLU A N 1
ATOM 623 C CA . GLU A 1 76 ? 2.479 0.130 -12.942 1.00 84.62 76 GLU A CA 1
ATOM 624 C C . GLU A 1 76 ? 3.297 0.012 -14.235 1.00 84.62 76 GLU A C 1
ATOM 626 O O . GLU A 1 76 ? 3.540 -1.087 -14.729 1.00 84.62 76 GLU A O 1
ATOM 631 N N . ASN A 1 77 ? 3.776 1.138 -14.761 1.00 87.06 77 ASN A N 1
ATOM 632 C CA . ASN A 1 77 ? 4.417 1.172 -16.075 1.00 87.06 77 ASN A CA 1
ATOM 633 C C . ASN A 1 77 ? 5.947 1.067 -16.034 1.00 87.06 77 ASN A C 1
ATOM 635 O O . ASN A 1 77 ? 6.571 0.856 -17.072 1.00 87.06 77 ASN A O 1
ATOM 639 N N . THR A 1 78 ? 6.576 1.247 -14.867 1.00 89.12 78 THR A N 1
ATOM 640 C CA . THR A 1 78 ? 8.046 1.371 -14.776 1.00 89.12 78 THR A CA 1
ATOM 641 C C . THR A 1 78 ? 8.705 0.430 -13.768 1.00 89.12 78 THR A C 1
ATOM 643 O O . THR A 1 78 ? 9.936 0.382 -13.685 1.00 89.12 78 THR A O 1
ATOM 646 N N . SER A 1 79 ? 7.930 -0.336 -12.994 1.00 84.50 79 SER A N 1
ATOM 647 C CA . SER A 1 79 ? 8.496 -1.350 -12.103 1.00 84.50 79 SER A CA 1
ATOM 648 C C . SER A 1 79 ? 8.925 -2.598 -12.882 1.00 84.50 79 SER A C 1
ATOM 650 O O . SER A 1 79 ? 8.270 -3.043 -13.818 1.00 84.50 79 SER A O 1
ATOM 652 N N . PHE A 1 80 ? 10.076 -3.162 -12.507 1.00 83.00 80 PHE A N 1
ATOM 653 C CA . PHE A 1 80 ? 10.624 -4.351 -13.171 1.00 83.00 80 PHE A CA 1
ATOM 654 C C . PHE A 1 80 ? 9.874 -5.633 -12.791 1.00 83.00 80 PHE A C 1
ATOM 656 O O . PHE A 1 80 ? 9.843 -6.605 -13.541 1.00 83.00 80 P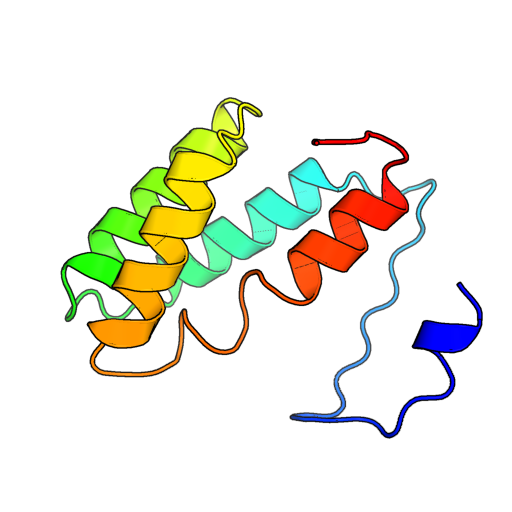HE A O 1
ATOM 663 N N . CYS A 1 81 ? 9.313 -5.656 -11.588 1.00 80.31 81 CYS A N 1
ATOM 664 C CA . CYS A 1 81 ? 8.562 -6.778 -11.067 1.00 80.31 81 CYS A CA 1
ATOM 665 C C . CYS A 1 81 ? 7.249 -6.278 -10.457 1.00 80.31 81 CYS A C 1
ATOM 667 O O . CYS A 1 81 ? 7.151 -5.101 -10.104 1.00 80.31 81 CYS A O 1
ATOM 669 N N . PRO A 1 82 ? 6.266 -7.168 -10.238 1.00 67.50 82 PRO A N 1
ATOM 670 C CA . PRO A 1 82 ? 4.946 -6.754 -9.785 1.00 67.50 82 PRO A CA 1
ATOM 671 C C . PRO A 1 82 ? 4.728 -6.603 -8.263 1.00 67.50 82 PRO A C 1
ATOM 673 O O . PRO A 1 82 ? 3.570 -6.400 -7.891 1.00 67.50 82 PRO A O 1
ATOM 676 N N . PRO A 1 83 ? 5.704 -6.730 -7.326 1.00 58.88 83 PRO A N 1
ATOM 677 C CA . PRO A 1 83 ? 5.373 -6.858 -5.907 1.00 58.88 83 PRO A CA 1
ATOM 678 C C . PRO A 1 83 ? 4.675 -5.621 -5.320 1.00 58.88 83 PRO A C 1
ATOM 680 O O . PRO A 1 83 ? 3.962 -5.766 -4.331 1.00 58.88 83 PRO A O 1
ATOM 683 N N . LEU A 1 84 ? 4.808 -4.436 -5.932 1.00 55.06 84 LEU A N 1
ATOM 684 C CA . LEU A 1 84 ? 3.991 -3.258 -5.593 1.00 55.06 84 LEU A CA 1
ATOM 685 C C . LEU A 1 84 ? 2.691 -3.151 -6.407 1.00 55.06 84 LEU A C 1
ATOM 687 O O . LEU A 1 84 ? 1.714 -2.581 -5.932 1.00 55.06 84 LEU A O 1
ATOM 691 N N . GLN A 1 85 ? 2.681 -3.697 -7.619 1.00 51.41 85 GLN A N 1
ATOM 692 C CA . GLN A 1 85 ? 1.620 -3.543 -8.615 1.00 51.41 85 GLN A CA 1
ATOM 693 C C . GLN A 1 85 ? 0.415 -4.455 -8.332 1.00 51.41 85 GLN A C 1
ATOM 695 O O . GLN A 1 85 ? -0.720 -4.087 -8.611 1.00 51.41 85 GLN A O 1
ATOM 700 N N . LEU A 1 86 ? 0.649 -5.631 -7.735 1.00 46.66 86 LEU A N 1
ATOM 701 C CA . LEU A 1 86 ? -0.370 -6.682 -7.597 1.00 46.66 86 LEU A CA 1
ATOM 702 C C . LEU A 1 86 ? -1.104 -6.711 -6.248 1.00 46.66 86 LEU A C 1
ATOM 704 O O . LEU A 1 86 ? -2.191 -7.274 -6.178 1.00 46.66 86 LEU A O 1
ATOM 708 N N . CYS A 1 87 ? -0.538 -6.136 -5.182 1.00 44.97 87 CYS A N 1
ATOM 709 C CA . CYS A 1 87 ? -1.053 -6.375 -3.826 1.00 44.97 87 CYS A CA 1
ATOM 710 C C . CYS A 1 87 ? -1.547 -5.122 -3.097 1.00 44.97 87 CYS A C 1
ATOM 712 O O . CYS A 1 87 ? -2.329 -5.236 -2.161 1.00 44.97 87 CYS A O 1
ATOM 714 N N . LEU A 1 88 ? -1.090 -3.924 -3.471 1.00 44.16 88 LEU A N 1
ATOM 715 C CA . LEU A 1 88 ? -1.058 -2.863 -2.473 1.00 44.16 88 LEU A CA 1
ATOM 716 C C . LEU A 1 88 ? -2.266 -1.925 -2.439 1.00 44.16 88 LEU A C 1
ATOM 718 O O . LEU A 1 88 ? -2.645 -1.537 -1.340 1.00 44.16 88 LEU A O 1
ATOM 722 N N . PHE A 1 89 ? -2.908 -1.559 -3.555 1.00 48.25 89 PHE A N 1
ATOM 723 C CA . PHE A 1 89 ? -3.794 -0.389 -3.449 1.00 48.25 89 PHE A CA 1
ATOM 724 C C . PHE A 1 89 ? -5.103 -0.363 -4.226 1.00 48.25 89 PHE A C 1
ATOM 726 O O . PHE A 1 89 ? -6.037 0.254 -3.725 1.00 48.25 89 PHE A O 1
ATOM 733 N N . ARG A 1 90 ? -5.277 -1.038 -5.367 1.00 47.62 90 ARG A N 1
ATOM 734 C CA . ARG A 1 90 ? -6.558 -0.881 -6.082 1.00 47.62 90 ARG A CA 1
ATOM 735 C C . ARG A 1 90 ? -7.730 -1.620 -5.426 1.00 47.62 90 ARG A C 1
ATOM 737 O O . ARG A 1 90 ? -8.849 -1.146 -5.526 1.00 47.62 90 ARG A O 1
ATOM 744 N N . SER A 1 91 ? -7.482 -2.721 -4.718 1.00 45.59 91 SER A N 1
ATOM 745 C CA . SER A 1 91 ? -8.509 -3.518 -4.022 1.00 45.59 91 SER A CA 1
ATOM 746 C C . SER A 1 91 ? -8.539 -3.264 -2.506 1.00 45.59 91 SER A C 1
ATOM 748 O O . SER A 1 91 ? -9.601 -2.987 -1.953 1.00 45.59 91 SER A O 1
ATOM 750 N N . LEU A 1 92 ? -7.379 -3.236 -1.836 1.00 45.53 92 LEU A N 1
ATOM 751 C CA . LEU A 1 92 ? -7.276 -2.983 -0.386 1.00 45.53 92 LEU A CA 1
ATOM 752 C C . LEU A 1 92 ? -7.605 -1.531 0.021 1.00 45.53 92 LEU A C 1
ATOM 754 O O . LEU A 1 92 ? -8.186 -1.312 1.086 1.00 45.53 92 LEU A O 1
ATOM 758 N N . TRP A 1 93 ? -7.297 -0.526 -0.812 1.00 47.00 93 TRP A N 1
ATOM 759 C CA . TRP A 1 93 ? -7.675 0.870 -0.530 1.00 47.00 93 TRP A CA 1
ATOM 760 C C . TRP A 1 93 ? -9.142 1.147 -0.810 1.00 47.00 93 TRP A C 1
ATOM 762 O O . TRP A 1 93 ? -9.792 1.857 -0.051 1.00 47.00 93 TRP A O 1
ATOM 772 N N . PHE A 1 94 ? -9.676 0.570 -1.888 1.00 37.22 94 PHE A N 1
ATOM 773 C CA . PHE A 1 94 ? -11.091 0.707 -2.214 1.00 37.22 94 PHE A CA 1
ATOM 774 C C . PHE A 1 94 ? -11.947 0.102 -1.097 1.00 37.22 94 PHE A C 1
ATOM 776 O O . PHE A 1 94 ? -12.889 0.739 -0.634 1.00 37.22 94 PHE A O 1
ATOM 783 N N . GLN A 1 95 ? -11.548 -1.058 -0.561 1.00 40.59 95 GLN A N 1
ATOM 784 C CA . GLN A 1 95 ? -12.235 -1.671 0.576 1.00 40.59 95 GLN A CA 1
ATOM 785 C C . GLN A 1 95 ? -12.044 -0.892 1.886 1.00 40.59 95 GLN A C 1
ATOM 787 O O . GLN A 1 95 ? -13.020 -0.692 2.608 1.00 40.59 95 GLN A O 1
ATOM 792 N N . THR A 1 96 ? -10.848 -0.381 2.199 1.00 41.94 96 THR A N 1
ATOM 793 C CA . THR A 1 96 ? -10.645 0.407 3.435 1.00 41.94 96 THR A CA 1
ATOM 794 C C . THR A 1 96 ? -11.296 1.800 3.385 1.00 41.94 96 THR A C 1
ATOM 796 O O . THR A 1 96 ? -11.854 2.225 4.398 1.00 41.94 96 THR A O 1
ATOM 799 N N . CYS A 1 97 ? -11.341 2.475 2.227 1.00 39.44 97 CYS A N 1
ATOM 800 C CA . CYS A 1 97 ? -12.116 3.712 2.034 1.00 39.44 97 CYS A CA 1
ATOM 801 C C . CYS A 1 97 ? -13.629 3.465 2.117 1.00 39.44 97 CYS A C 1
ATOM 803 O O . CYS A 1 97 ? -14.316 4.179 2.848 1.00 39.44 97 CYS A O 1
ATOM 805 N N . CYS A 1 98 ? -14.160 2.426 1.455 1.00 36.03 98 CYS A N 1
ATOM 806 C CA . CYS A 1 98 ? -15.582 2.075 1.567 1.00 36.03 98 CYS A CA 1
ATOM 807 C C . CYS A 1 98 ? -15.986 1.713 3.005 1.00 36.03 98 CYS A C 1
ATOM 809 O O . CYS A 1 98 ? -17.084 2.056 3.446 1.00 36.03 98 CYS A O 1
ATOM 811 N N . LEU A 1 99 ? -15.106 1.059 3.773 1.00 38.41 99 LEU A N 1
ATOM 812 C CA . LEU A 1 99 ? -15.377 0.713 5.170 1.00 38.41 99 LEU A CA 1
ATOM 813 C C . LEU A 1 99 ? -15.404 1.937 6.094 1.00 38.41 99 LEU A C 1
ATOM 815 O O . LEU A 1 99 ? -16.134 1.910 7.087 1.00 38.41 99 LEU A O 1
ATOM 819 N N . CYS A 1 100 ? -14.674 3.007 5.780 1.00 37.72 100 CYS A N 1
ATOM 820 C CA . CYS A 1 100 ? -14.532 4.155 6.671 1.00 37.72 100 CYS A CA 1
ATOM 821 C C . CYS A 1 100 ? -15.718 5.137 6.611 1.00 37.72 100 CYS A C 1
ATOM 823 O O . CYS A 1 100 ? -15.871 5.942 7.523 1.00 37.72 10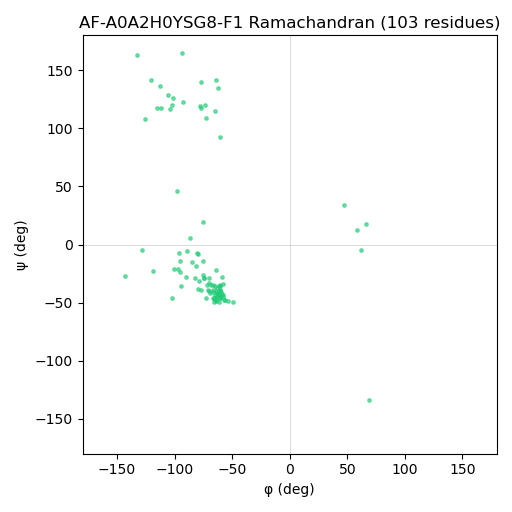0 CYS A O 1
ATOM 825 N N . GLY A 1 101 ? -16.565 5.117 5.572 1.00 36.72 101 GLY A N 1
ATOM 826 C CA . GLY A 1 101 ? -17.617 6.138 5.387 1.00 36.72 101 GLY A CA 1
ATOM 827 C C . GLY A 1 101 ? -17.077 7.569 5.204 1.00 36.72 101 GLY A C 1
ATOM 828 O O . GLY A 1 101 ? -17.838 8.488 4.921 1.00 36.72 101 GLY A O 1
ATOM 829 N N . TYR A 1 102 ? -15.762 7.751 5.321 1.00 40.00 102 TYR A N 1
ATOM 830 C CA . TYR A 1 102 ? -15.040 8.898 4.824 1.00 40.00 102 TYR A CA 1
ATOM 831 C C . TYR A 1 102 ? -14.979 8.769 3.313 1.00 40.00 102 TYR A C 1
ATOM 833 O O . TYR A 1 102 ? -14.252 7.937 2.768 1.00 40.00 102 TYR A O 1
ATOM 841 N N . SER A 1 103 ? -15.740 9.628 2.645 1.00 33.50 103 SER A N 1
ATOM 842 C CA . SER A 1 103 ? -15.418 10.026 1.287 1.00 33.50 103 SER A CA 1
ATOM 843 C C . SER A 1 103 ? -14.044 10.693 1.355 1.00 33.50 103 SER A C 1
ATOM 845 O O . SER A 1 103 ? -13.916 11.873 1.662 1.00 33.50 103 SER A O 1
ATOM 847 N N . LEU A 1 104 ? -12.984 9.911 1.148 1.00 42.28 104 LEU A N 1
ATOM 848 C CA . LEU A 1 104 ? -11.654 10.441 0.843 1.00 42.28 104 LEU A CA 1
ATOM 849 C C . LEU A 1 104 ? -11.578 10.932 -0.616 1.00 42.28 104 LEU A C 1
ATOM 851 O O . LEU A 1 104 ? -10.480 11.104 -1.137 1.00 42.28 104 LEU A O 1
ATOM 855 N N . PHE A 1 105 ? -12.744 11.180 -1.232 1.00 35.97 1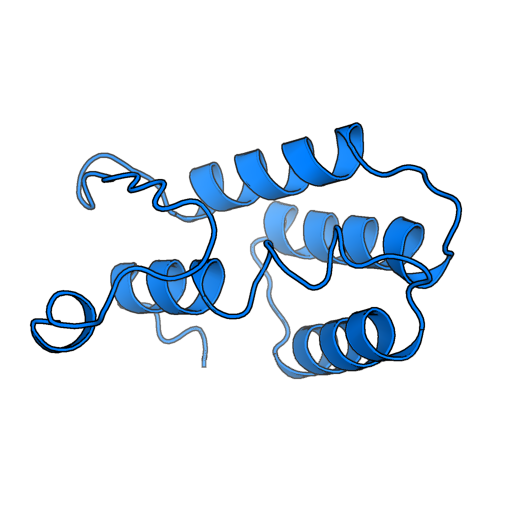05 PHE A N 1
ATOM 856 C CA . PHE A 1 105 ? -12.991 11.909 -2.473 1.00 35.97 105 PHE A CA 1
ATOM 857 C C . PHE A 1 105 ? -14.264 12.739 -2.355 1.00 35.97 105 PHE A C 1
ATOM 859 O O . PHE A 1 105 ? -15.275 12.169 -1.895 1.00 35.97 105 PHE A O 1
#

Mean predicted aligned error: 8.21 Å

Foldseek 3Di:
DVVVVPDDQDDPNDDDDDDLVPDDLLVVLLVQLVVLQVVDPPPFPLSNVLSVVVNVCSVVVHDDPVSVVVSLVCCCPGDPDCPVPPPHDPPSVVVSCVSVPPPPD